Protein AF-A0A5B7I322-F1 (afdb_monomer_lite)

Sequence (84 aa):
MKEILLGDKLPTKRTLSILWNLKEDELAVQVQIPKKPEKKRDLLSMISSIYDTLGFLAPSVIEGEVILQVECRHRTRWDEKMRD

InterPro domains:
  IPR008042 Retrotransposon Pao-like, RNAseH-like domain [PF05380] (40-83)

Organism: Portunus trituberculatus (NCBI:txid210409)

Secondary structure (DSSP, 8-state):
-------SS-----BTTEEEETTTTEEEE-----S---BHHHHHHHHHHS--SSSTTHHHHHHHHHHHHHHHHTT--TTSBPP-

Foldseek 3Di:
DDDPPPPDDDPQPDDQQWTQDPVVRDIDGDADAPPDDFFLQNLVVRLVSPRDPPCPCVVVSVVSVVQNVVCVVVVGDRPHGRDD

Radius of gyration: 16.25 Å; chains: 1; bounding box: 34×24×42 Å

pLDDT: mean 75.1, std 17.28, range [32.34, 93.75]

Structure (mmCIF, N/CA/C/O backbone):
data_AF-A0A5B7I322-F1
#
_entry.id   AF-A0A5B7I322-F1
#
loop_
_atom_site.group_PDB
_atom_site.id
_atom_site.type_symbol
_atom_site.label_atom_id
_atom_site.label_alt_id
_atom_site.label_comp_id
_atom_site.label_asym_id
_atom_site.label_entity_id
_atom_site.label_seq_id
_atom_site.pdbx_PDB_ins_code
_atom_site.Cartn_x
_atom_site.Cartn_y
_atom_site.Cartn_z
_atom_site.occupancy
_atom_site.B_iso_or_equiv
_atom_site.auth_seq_id
_atom_site.auth_comp_id
_atom_site.auth_asym_id
_atom_site.auth_atom_id
_atom_site.pdbx_PDB_model_num
ATOM 1 N N . MET A 1 1 ? 8.602 15.235 13.999 1.00 35.50 1 MET A N 1
ATOM 2 C CA . MET A 1 1 ? 8.133 14.675 15.287 1.00 35.50 1 MET A CA 1
ATOM 3 C C . MET A 1 1 ? 7.233 15.729 15.917 1.00 35.50 1 MET A C 1
ATOM 5 O O . MET A 1 1 ? 7.734 16.830 16.090 1.00 35.50 1 MET A O 1
ATOM 9 N N . LYS A 1 2 ? 5.967 15.375 16.224 1.00 35.81 2 LYS A N 1
ATOM 10 C CA . LYS A 1 2 ? 4.856 16.239 16.704 1.00 35.81 2 LYS A CA 1
ATOM 11 C C . LYS A 1 2 ? 4.428 17.265 15.636 1.00 35.81 2 LYS A C 1
ATOM 13 O O . LYS A 1 2 ? 5.269 17.915 15.050 1.00 35.81 2 LYS A O 1
ATOM 18 N N . GLU A 1 3 ? 3.175 17.314 15.208 1.00 32.34 3 GLU A N 1
ATOM 19 C CA . GLU A 1 3 ? 2.039 17.684 16.042 1.00 32.34 3 GLU A CA 1
ATOM 20 C C . GLU A 1 3 ? 0.848 16.745 15.879 1.00 32.34 3 GLU A C 1
ATOM 22 O O . GLU A 1 3 ? 0.330 16.486 14.796 1.00 32.34 3 GLU A O 1
ATOM 27 N N . ILE A 1 4 ? 0.431 16.244 17.032 1.00 39.94 4 ILE A N 1
ATOM 28 C CA . ILE A 1 4 ? -0.825 15.565 17.271 1.00 39.94 4 ILE A CA 1
ATOM 29 C C . ILE A 1 4 ? -1.724 16.705 17.752 1.00 39.94 4 ILE A C 1
ATOM 31 O O . ILE A 1 4 ? -1.702 17.029 18.939 1.00 39.94 4 ILE A O 1
ATOM 35 N N . LEU A 1 5 ? -2.418 17.399 16.845 1.00 37.34 5 LEU A N 1
ATOM 36 C CA . LEU A 1 5 ? -3.456 18.338 17.268 1.00 37.34 5 LEU A CA 1
ATOM 37 C C . LEU A 1 5 ? -4.693 17.524 17.615 1.00 37.34 5 LEU A C 1
ATOM 39 O O . LEU A 1 5 ? -5.564 17.238 16.798 1.00 37.34 5 LEU A O 1
ATOM 43 N N . LEU A 1 6 ? -4.653 17.088 18.869 1.00 40.06 6 LEU A N 1
ATOM 44 C CA . LEU A 1 6 ? -5.735 16.550 19.658 1.00 40.06 6 LEU A CA 1
ATOM 45 C C . LEU A 1 6 ? -6.827 17.628 19.736 1.00 40.06 6 LEU A C 1
ATOM 47 O O . LEU A 1 6 ? -6.821 18.470 20.628 1.00 40.06 6 LEU A O 1
ATOM 51 N N . GLY A 1 7 ? -7.727 17.628 18.753 1.00 35.53 7 GLY A N 1
ATOM 52 C CA . GLY A 1 7 ? -9.035 18.246 18.905 1.00 35.53 7 GLY A CA 1
ATOM 53 C C . GLY A 1 7 ? -9.753 17.539 20.051 1.00 35.53 7 GLY A C 1
ATOM 54 O O . GLY A 1 7 ? -9.847 16.312 20.074 1.00 35.53 7 GLY A O 1
ATOM 55 N N . ASP A 1 8 ? -10.163 18.321 21.038 1.00 40.16 8 ASP A N 1
ATOM 56 C CA . ASP A 1 8 ? -10.748 17.868 22.288 1.00 40.16 8 ASP A CA 1
ATOM 57 C C . ASP A 1 8 ? -11.863 16.818 22.109 1.00 40.16 8 ASP A C 1
ATOM 59 O O . ASP A 1 8 ? -12.831 17.029 21.380 1.00 40.16 8 ASP A O 1
ATOM 63 N N . LYS A 1 9 ? -11.762 15.751 22.920 1.00 45.12 9 LYS A N 1
ATOM 64 C CA . LYS A 1 9 ? -12.787 14.738 23.259 1.00 45.12 9 LYS A CA 1
ATOM 65 C C . LYS A 1 9 ? -12.979 13.570 22.282 1.00 45.12 9 LYS A C 1
ATOM 67 O O . LYS A 1 9 ? -13.927 13.545 21.510 1.00 45.12 9 LYS A O 1
ATOM 72 N N . LEU A 1 10 ? -12.159 12.531 22.467 1.00 45.03 10 LEU A N 1
ATOM 73 C CA . LEU A 1 10 ? -12.503 11.107 22.700 1.00 45.03 10 LEU A CA 1
ATOM 74 C C . LEU A 1 10 ? -11.237 10.263 22.448 1.00 45.03 10 LEU A C 1
ATOM 76 O O . LEU A 1 10 ? -10.384 10.678 21.665 1.00 45.03 10 LEU A O 1
ATOM 80 N N . PRO A 1 11 ? -11.051 9.100 23.100 1.00 46.78 11 PRO A N 1
ATOM 81 C CA . PRO A 1 11 ? -9.881 8.267 22.858 1.00 46.78 11 PRO A CA 1
ATOM 82 C C . PRO A 1 11 ? -10.006 7.655 21.462 1.00 46.78 11 PRO A C 1
ATOM 84 O O . PRO A 1 11 ? -10.632 6.611 21.291 1.00 46.78 11 PRO A O 1
ATOM 87 N N . THR A 1 12 ? -9.430 8.299 20.448 1.00 50.62 12 THR A N 1
ATOM 88 C CA . THR A 1 12 ? -9.342 7.734 19.102 1.00 50.62 12 THR A CA 1
ATOM 89 C C . THR A 1 12 ? -8.402 6.530 19.176 1.00 50.62 12 THR A C 1
ATOM 91 O O . THR A 1 12 ? -7.182 6.649 19.058 1.00 50.62 12 THR A O 1
ATOM 94 N N . LYS A 1 13 ? -8.951 5.346 19.469 1.00 51.31 13 LYS A N 1
ATOM 95 C CA . LYS A 1 13 ? -8.200 4.091 19.444 1.00 51.31 13 LYS A CA 1
ATOM 96 C C . LYS A 1 13 ? -7.799 3.826 17.998 1.00 51.31 13 LYS A C 1
ATOM 98 O O . LYS A 1 13 ? -8.590 3.330 17.207 1.00 51.31 13 LYS A O 1
ATOM 103 N N . ARG A 1 14 ? -6.556 4.159 17.657 1.00 53.69 14 ARG A N 1
ATOM 104 C CA . ARG A 1 14 ? -5.962 3.818 16.365 1.00 53.69 14 ARG A CA 1
ATOM 105 C C . ARG A 1 14 ? -5.758 2.308 16.318 1.00 53.69 14 ARG A C 1
ATOM 107 O O . ARG A 1 14 ? -4.912 1.783 17.036 1.00 53.69 14 ARG A O 1
ATOM 114 N N . THR A 1 15 ? -6.529 1.614 15.493 1.00 57.38 15 THR A N 1
ATOM 115 C CA . THR A 1 15 ? -6.337 0.183 15.229 1.00 57.38 15 THR A CA 1
ATOM 116 C C . THR A 1 15 ? -6.250 0.010 13.719 1.00 57.38 15 THR A C 1
ATOM 118 O O . THR A 1 15 ? -7.162 0.402 13.003 1.00 57.38 15 THR A O 1
ATOM 121 N N . LEU A 1 16 ? -5.119 -0.516 13.234 1.00 61.44 16 LEU A N 1
ATOM 122 C CA . LEU A 1 16 ? -4.914 -0.879 11.822 1.00 61.44 16 LEU A CA 1
ATOM 123 C C . LEU A 1 16 ? -5.137 0.270 10.811 1.00 61.44 16 LEU A C 1
ATOM 125 O O . LEU A 1 16 ? -5.701 0.055 9.750 1.00 61.44 16 LEU A O 1
ATOM 129 N N . SER A 1 17 ? -4.683 1.488 11.133 1.00 61.91 17 SER A N 1
ATOM 130 C CA . SER A 1 17 ? -4.780 2.700 10.283 1.00 61.91 17 SER A CA 1
ATOM 131 C C . SER A 1 17 ? -6.174 3.313 10.104 1.00 61.91 17 SER A C 1
ATOM 133 O O . SER A 1 17 ? -6.278 4.391 9.519 1.00 61.91 17 SER A O 1
ATOM 135 N N . ILE A 1 18 ? -7.207 2.719 10.699 1.00 68.88 18 ILE A N 1
ATOM 136 C CA . ILE A 1 18 ? -8.556 3.282 10.751 1.00 68.88 18 ILE A CA 1
ATOM 137 C C . ILE A 1 18 ? -8.730 4.027 12.083 1.00 68.88 18 ILE A C 1
ATOM 139 O O . ILE A 1 18 ? -8.354 3.549 13.160 1.00 68.88 18 ILE A O 1
ATOM 143 N N . LEU A 1 19 ? -9.254 5.243 11.998 1.00 75.94 19 LEU A N 1
ATOM 144 C CA . LEU A 1 19 ? -9.675 6.078 13.112 1.00 75.94 19 LEU A CA 1
ATOM 145 C C . LEU A 1 19 ? -11.188 5.942 13.233 1.00 75.94 19 LEU A C 1
ATOM 147 O O . LEU A 1 19 ? -11.902 6.131 12.256 1.00 75.94 19 LEU A O 1
ATOM 151 N N . TRP A 1 20 ? -11.681 5.638 14.426 1.00 76.12 20 TRP A N 1
ATOM 152 C CA . TRP A 1 20 ? -13.115 5.664 14.686 1.00 76.12 20 TRP A CA 1
ATOM 153 C C . TRP A 1 20 ? -13.461 6.922 15.472 1.00 76.12 20 TRP A C 1
ATOM 155 O O . TRP A 1 20 ? -13.016 7.105 16.611 1.00 76.12 20 TRP A O 1
ATOM 165 N N . ASN A 1 21 ? -14.232 7.804 14.848 1.00 73.56 21 ASN A N 1
ATOM 166 C CA . ASN A 1 21 ? -14.828 8.953 15.498 1.00 73.56 21 ASN A CA 1
ATOM 167 C C . ASN A 1 21 ? -16.134 8.522 16.175 1.00 73.56 21 ASN A C 1
ATOM 169 O O . ASN A 1 21 ? -17.200 8.551 15.571 1.00 73.56 21 ASN A O 1
ATOM 173 N N . LEU A 1 22 ? -16.046 8.150 17.454 1.00 74.12 22 LEU A N 1
ATOM 174 C CA . LEU A 1 22 ? -17.195 7.719 18.261 1.00 74.12 22 LEU A CA 1
ATOM 175 C C . LEU A 1 22 ? -18.285 8.793 18.419 1.00 74.12 22 LEU A C 1
ATOM 177 O O . LEU A 1 22 ? -19.400 8.463 18.806 1.00 74.12 22 LEU A O 1
ATOM 181 N N . LYS A 1 23 ? -17.965 10.073 18.188 1.00 78.88 23 LYS A N 1
ATOM 182 C CA . LYS A 1 23 ? -18.924 11.172 18.349 1.00 78.88 23 LYS A CA 1
ATOM 183 C C . LYS A 1 23 ? -19.895 11.262 17.177 1.00 78.88 23 LYS A C 1
ATOM 185 O O . LYS A 1 23 ? -21.070 11.524 17.396 1.00 78.88 23 LYS A O 1
ATOM 190 N N . GLU A 1 24 ? -19.380 11.058 15.971 1.00 80.81 24 GLU A N 1
ATOM 191 C CA . GLU A 1 24 ? -20.135 11.173 14.716 1.00 80.81 24 GLU A CA 1
ATOM 192 C C . GLU A 1 24 ? -20.441 9.796 14.096 1.00 80.81 24 GLU A C 1
ATOM 194 O O . GLU A 1 24 ? -21.073 9.716 13.052 1.00 80.81 24 GLU A O 1
ATOM 199 N N . ASP A 1 25 ? -20.003 8.713 14.748 1.00 81.25 25 ASP A N 1
ATOM 200 C CA . ASP A 1 25 ? -20.070 7.329 14.260 1.00 81.25 25 ASP A CA 1
ATOM 201 C C . ASP A 1 25 ? -19.416 7.131 12.879 1.00 81.25 25 ASP A C 1
ATOM 203 O O . ASP A 1 25 ? -19.903 6.413 12.008 1.00 81.25 25 ASP A O 1
ATOM 207 N N . GLU A 1 26 ? -18.269 7.782 12.674 1.00 79.38 26 GLU A N 1
ATOM 208 C CA . GLU A 1 26 ? -17.557 7.773 11.395 1.00 79.38 26 GLU A CA 1
ATOM 209 C C . GLU A 1 26 ? -16.251 6.983 11.469 1.00 79.38 26 GLU A C 1
ATOM 211 O O . GLU A 1 26 ? -15.450 7.131 12.401 1.00 79.38 26 GLU A O 1
ATOM 216 N N . LEU A 1 27 ? -15.993 6.189 10.430 1.00 75.12 27 LEU A N 1
ATOM 217 C CA . LEU A 1 27 ? -14.678 5.616 10.169 1.00 75.12 27 LEU A CA 1
ATOM 218 C C . LEU A 1 27 ? -13.891 6.570 9.271 1.00 75.12 27 LEU A C 1
ATOM 220 O O . LEU A 1 27 ? -14.292 6.863 8.148 1.00 75.12 27 LEU A O 1
ATOM 224 N N . ALA A 1 28 ? -12.745 7.029 9.757 1.00 74.00 28 ALA A N 1
ATOM 225 C CA . ALA A 1 28 ? -11.830 7.887 9.027 1.00 74.00 28 ALA A CA 1
ATOM 226 C C . ALA A 1 28 ? -10.508 7.160 8.779 1.00 74.00 28 ALA A C 1
ATOM 228 O O . ALA A 1 28 ? -10.003 6.438 9.638 1.00 74.00 28 ALA A O 1
ATOM 229 N N . VAL A 1 29 ? -9.901 7.386 7.618 1.00 72.69 29 VAL A N 1
ATOM 230 C CA . VAL A 1 29 ? -8.555 6.891 7.316 1.00 72.69 29 VAL A CA 1
ATOM 231 C C . VAL A 1 29 ? -7.664 8.080 7.009 1.00 72.69 29 VAL A C 1
ATOM 233 O O . VAL A 1 29 ? -7.985 8.917 6.169 1.00 72.69 29 VAL A O 1
ATOM 236 N N . GLN A 1 30 ? -6.535 8.165 7.710 1.00 72.44 30 GLN A N 1
ATOM 237 C CA . GLN A 1 30 ? -5.547 9.205 7.466 1.00 72.44 30 GLN A CA 1
ATOM 238 C C . GLN A 1 30 ? -4.442 8.649 6.572 1.00 72.44 30 GLN A C 1
ATOM 240 O O . GLN A 1 30 ? -3.567 7.918 7.036 1.00 72.44 30 GLN A O 1
ATOM 245 N N . VAL A 1 31 ? -4.474 9.026 5.295 1.00 70.69 31 VAL A N 1
ATOM 246 C CA . VAL A 1 31 ? -3.451 8.656 4.312 1.00 70.69 31 VAL A CA 1
ATOM 247 C C . VAL A 1 31 ? -2.600 9.880 3.990 1.00 70.69 31 VAL A C 1
ATOM 249 O O . VAL A 1 31 ? -3.123 10.959 3.719 1.00 70.69 31 VAL A O 1
ATOM 252 N N . GLN A 1 32 ? -1.277 9.722 4.010 1.00 70.25 32 GLN A N 1
ATOM 253 C CA . GLN A 1 32 ? -0.354 10.729 3.489 1.00 70.25 32 GLN A CA 1
ATOM 254 C C . GLN A 1 32 ? 0.024 10.351 2.058 1.00 70.25 32 GLN A C 1
ATOM 256 O O . GLN A 1 32 ? 0.882 9.499 1.842 1.00 70.25 32 GLN A O 1
ATOM 261 N N . ILE A 1 33 ? -0.636 10.976 1.084 1.00 69.00 33 ILE A N 1
ATOM 262 C CA . ILE A 1 33 ? -0.385 10.730 -0.338 1.00 69.00 33 ILE A CA 1
ATOM 263 C C . ILE A 1 33 ? 0.688 11.725 -0.821 1.00 69.00 33 ILE A C 1
ATOM 265 O O . ILE A 1 33 ? 0.462 12.938 -0.749 1.00 69.00 33 ILE A O 1
ATOM 269 N N . PRO A 1 34 ? 1.870 11.272 -1.283 1.00 68.44 34 PRO A N 1
ATOM 270 C CA . PRO A 1 34 ? 2.864 12.158 -1.882 1.00 68.44 34 PRO A CA 1
ATOM 271 C C . PRO A 1 34 ? 2.320 12.815 -3.162 1.00 68.44 34 PRO A C 1
ATOM 273 O O . PRO A 1 34 ? 1.534 12.219 -3.891 1.00 68.44 34 PRO A O 1
ATOM 276 N N . LYS A 1 35 ? 2.765 14.049 -3.456 1.00 72.62 35 LYS A N 1
ATOM 277 C CA . LYS A 1 35 ? 2.211 14.906 -4.530 1.00 72.62 35 LYS A CA 1
ATOM 278 C C . LYS A 1 35 ? 2.191 14.273 -5.930 1.00 72.62 35 LYS A C 1
ATOM 280 O O . LYS A 1 35 ? 1.359 14.677 -6.734 1.00 72.62 35 LYS A O 1
ATOM 285 N N . LYS A 1 36 ? 3.098 13.335 -6.225 1.00 80.62 36 LYS A N 1
ATOM 286 C CA . LYS A 1 36 ? 3.120 12.495 -7.434 1.00 80.62 36 LYS A CA 1
ATOM 287 C C . LYS A 1 36 ? 4.211 11.428 -7.250 1.00 80.62 36 LYS A C 1
ATOM 289 O O . LYS A 1 36 ? 5.356 11.817 -7.023 1.00 80.62 36 LYS A O 1
ATOM 294 N N . PRO A 1 37 ? 3.916 10.119 -7.304 1.00 83.75 37 PRO A N 1
ATOM 295 C CA . PRO A 1 37 ? 4.970 9.110 -7.333 1.00 83.75 37 PRO A CA 1
ATOM 296 C C . PRO A 1 37 ? 5.685 9.163 -8.690 1.00 83.75 37 PRO A C 1
ATOM 298 O O . PRO A 1 37 ? 5.044 9.064 -9.732 1.00 83.75 37 PRO A O 1
ATOM 301 N N . GLU A 1 38 ? 7.007 9.344 -8.686 1.00 88.19 38 GLU A N 1
ATOM 302 C CA . GLU A 1 38 ? 7.806 9.369 -9.923 1.00 88.19 38 GLU A CA 1
ATOM 303 C C . GLU A 1 38 ? 8.423 8.009 -10.249 1.00 88.19 38 GLU A C 1
AT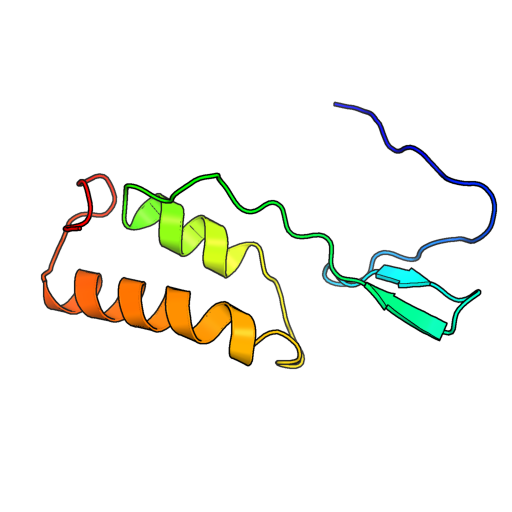OM 305 O O . GLU A 1 38 ? 8.768 7.744 -11.398 1.00 88.19 38 GLU A O 1
ATOM 310 N N . LYS A 1 39 ? 8.587 7.154 -9.236 1.00 91.12 39 LYS A N 1
ATOM 311 C CA . LYS A 1 39 ? 9.244 5.852 -9.344 1.00 91.12 39 LYS A CA 1
ATOM 312 C C . LYS A 1 39 ? 8.302 4.741 -8.925 1.00 91.12 39 LYS A C 1
ATOM 314 O O . LYS A 1 39 ? 7.439 4.912 -8.060 1.00 91.12 39 LYS A O 1
ATOM 319 N N . LYS A 1 40 ? 8.570 3.539 -9.433 1.00 91.25 40 LYS A N 1
ATOM 320 C CA . LYS A 1 40 ? 7.852 2.323 -9.040 1.00 91.25 40 LYS A CA 1
ATOM 321 C C . LYS A 1 40 ? 7.878 2.058 -7.539 1.00 91.25 40 LYS A C 1
ATOM 323 O O . LYS A 1 40 ? 6.867 1.648 -6.970 1.00 91.25 40 LYS A O 1
ATOM 328 N N . ARG A 1 41 ? 9.013 2.328 -6.891 1.00 91.81 41 ARG A N 1
ATOM 329 C CA . ARG A 1 41 ? 9.147 2.253 -5.432 1.00 91.81 41 ARG A CA 1
ATOM 330 C C . ARG A 1 41 ? 8.200 3.215 -4.716 1.00 91.81 41 ARG A C 1
ATOM 332 O O . ARG A 1 41 ? 7.575 2.818 -3.736 1.00 91.81 41 ARG A O 1
ATOM 339 N N . ASP A 1 42 ? 8.090 4.443 -5.205 1.00 90.00 42 ASP A N 1
ATOM 340 C CA . ASP A 1 42 ? 7.290 5.488 -4.567 1.00 90.00 42 ASP A CA 1
ATOM 341 C C . ASP A 1 42 ? 5.798 5.169 -4.683 1.00 90.00 42 ASP A C 1
ATOM 343 O O . ASP A 1 42 ? 5.071 5.269 -3.697 1.00 90.00 42 ASP A O 1
ATOM 347 N N . LEU A 1 43 ? 5.359 4.692 -5.855 1.00 89.75 43 LEU A N 1
ATOM 348 C CA . LEU A 1 43 ? 3.981 4.250 -6.071 1.00 89.75 43 LEU A CA 1
ATOM 349 C C . LEU A 1 43 ? 3.618 3.061 -5.173 1.00 89.75 43 LEU A C 1
ATOM 351 O O . LEU A 1 43 ? 2.576 3.076 -4.525 1.00 89.75 43 LEU A O 1
ATOM 355 N N . LEU A 1 44 ? 4.486 2.046 -5.093 1.00 89.56 44 LEU A N 1
ATOM 356 C CA . LEU A 1 44 ? 4.253 0.895 -4.217 1.00 89.56 44 LEU A CA 1
ATOM 357 C C . LEU A 1 44 ? 4.203 1.311 -2.743 1.00 89.56 44 LEU A C 1
ATOM 359 O O . LEU A 1 44 ? 3.347 0.830 -2.004 1.00 89.56 44 LEU A O 1
ATOM 363 N N . SER A 1 45 ? 5.107 2.195 -2.316 1.00 88.50 45 SER A N 1
ATOM 364 C CA . SER A 1 45 ? 5.123 2.737 -0.954 1.00 88.50 45 SER A CA 1
ATOM 365 C C . SER A 1 45 ? 3.818 3.471 -0.639 1.00 88.50 45 SER A C 1
ATOM 367 O O . SER A 1 45 ? 3.215 3.250 0.410 1.00 88.50 45 SER A O 1
ATOM 369 N N . MET A 1 46 ? 3.332 4.278 -1.586 1.00 87.00 46 MET A N 1
ATOM 370 C CA . MET A 1 46 ? 2.063 4.995 -1.478 1.00 87.00 46 MET A CA 1
ATOM 371 C C . MET A 1 46 ? 0.873 4.040 -1.346 1.00 87.00 46 MET A C 1
ATOM 373 O O . MET A 1 46 ? 0.095 4.183 -0.407 1.00 87.00 46 MET A O 1
ATOM 377 N N . ILE A 1 47 ? 0.764 3.037 -2.222 1.00 86.94 47 ILE A N 1
ATOM 378 C CA . ILE A 1 47 ? -0.296 2.016 -2.166 1.00 86.94 47 ILE A CA 1
ATOM 379 C C . ILE A 1 47 ? -0.242 1.255 -0.838 1.00 86.94 47 ILE A C 1
ATOM 381 O O . ILE A 1 47 ? -1.243 1.142 -0.142 1.00 86.94 47 ILE A O 1
ATOM 385 N N . SER A 1 48 ? 0.950 0.809 -0.437 1.00 84.25 48 SER A N 1
ATOM 386 C CA . SER A 1 48 ? 1.147 0.013 0.783 1.00 84.25 48 SER A CA 1
ATOM 387 C C . SER A 1 48 ? 0.916 0.810 2.070 1.00 84.25 48 SER A C 1
ATOM 389 O O . SER A 1 48 ? 0.693 0.220 3.1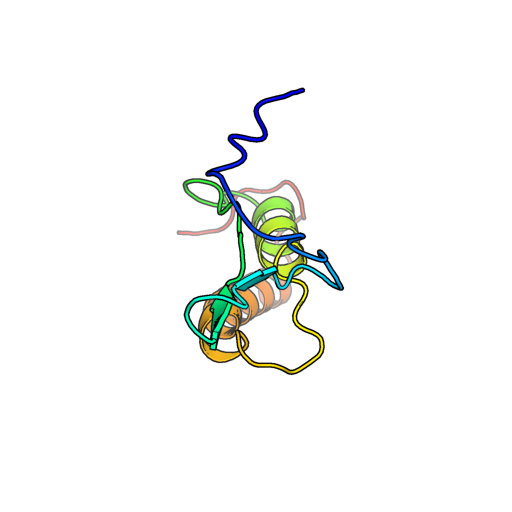26 1.00 84.25 48 SER A O 1
ATOM 391 N N . SER A 1 49 ? 0.979 2.146 2.012 1.00 80.25 49 SER A N 1
ATOM 392 C CA . SER A 1 49 ? 0.642 3.006 3.153 1.00 80.25 49 SER A CA 1
ATOM 393 C C . SER A 1 49 ? -0.846 2.942 3.513 1.00 80.25 49 SER A C 1
ATOM 395 O O . SER A 1 49 ? -1.221 3.186 4.663 1.00 80.25 49 SER A O 1
ATOM 397 N N . ILE A 1 50 ? -1.684 2.571 2.543 1.00 78.62 50 ILE A N 1
ATOM 398 C CA . ILE A 1 50 ? -3.120 2.387 2.701 1.00 78.62 50 ILE A CA 1
ATOM 399 C C . ILE A 1 50 ? -3.337 0.953 3.182 1.00 78.62 50 ILE A C 1
ATOM 401 O O . ILE A 1 50 ? -3.591 0.033 2.412 1.00 78.62 50 ILE A O 1
ATOM 405 N N . TYR A 1 51 ? -3.159 0.749 4.485 1.00 69.44 51 TYR A N 1
ATOM 406 C CA . TYR A 1 51 ? -3.402 -0.549 5.102 1.00 69.44 51 TYR A CA 1
ATOM 407 C C . TYR A 1 51 ? -4.908 -0.749 5.280 1.00 69.44 51 TYR A C 1
ATOM 409 O O . TYR A 1 51 ? -5.508 -0.167 6.182 1.00 69.44 51 TYR A O 1
ATOM 417 N N . ASP A 1 52 ? -5.513 -1.549 4.407 1.00 72.88 52 ASP A N 1
ATOM 418 C CA . ASP A 1 52 ? -6.949 -1.806 4.403 1.00 72.88 52 ASP A CA 1
ATOM 419 C C . ASP A 1 52 ? -7.232 -3.307 4.496 1.00 72.88 52 ASP A C 1
ATOM 421 O O . ASP A 1 52 ? -7.261 -4.035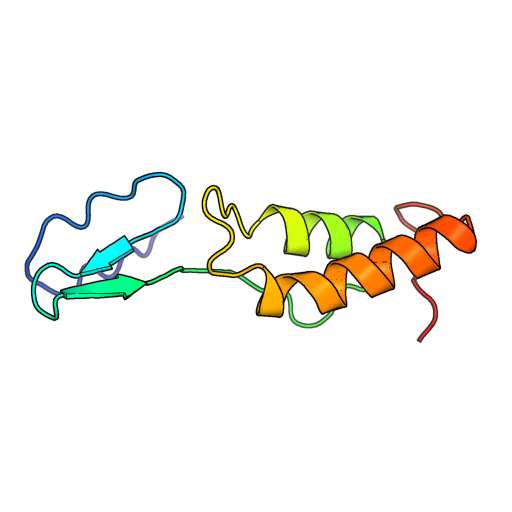 3.507 1.00 72.88 52 ASP A O 1
ATOM 425 N N . THR A 1 53 ? -7.435 -3.787 5.720 1.00 68.06 53 THR A N 1
ATOM 426 C CA . THR A 1 53 ? -7.707 -5.206 5.980 1.00 68.06 53 THR A CA 1
ATOM 427 C C . THR A 1 53 ? -9.085 -5.660 5.507 1.00 68.06 53 THR A C 1
ATOM 429 O O . THR A 1 53 ? -9.320 -6.863 5.431 1.00 68.06 53 THR A O 1
ATOM 432 N N . LEU A 1 54 ? -10.009 -4.727 5.254 1.00 73.88 54 LEU A N 1
ATOM 433 C CA . LEU A 1 54 ? -11.414 -5.023 4.952 1.00 73.88 54 LEU A CA 1
ATOM 434 C C . LEU A 1 54 ? -11.814 -4.657 3.516 1.00 73.88 54 LEU A C 1
ATOM 436 O O . LEU A 1 54 ? -12.907 -5.017 3.087 1.00 73.88 54 LEU A O 1
ATOM 440 N N . GLY A 1 55 ? -10.939 -3.995 2.760 1.00 77.38 55 GLY A N 1
ATOM 441 C CA . GLY A 1 55 ? -11.189 -3.616 1.371 1.00 77.38 55 GLY A CA 1
ATOM 442 C C . GLY A 1 55 ? -12.077 -2.376 1.205 1.00 77.38 55 GLY A C 1
ATOM 443 O O . GLY A 1 55 ? -12.533 -2.113 0.093 1.00 77.38 55 GLY A O 1
ATOM 444 N N . PHE A 1 56 ? -12.329 -1.600 2.267 1.00 77.88 56 PHE A N 1
ATOM 445 C CA . PHE A 1 56 ? -13.125 -0.366 2.202 1.00 77.88 56 PHE A CA 1
ATOM 446 C C . PHE A 1 56 ? -12.557 0.689 1.243 1.00 77.88 56 PHE A C 1
ATOM 448 O O . PHE A 1 56 ? -13.306 1.450 0.638 1.00 77.88 56 PHE A O 1
ATOM 455 N N . LEU A 1 57 ? -11.237 0.733 1.101 1.00 80.62 57 LEU A N 1
ATOM 456 C CA . LEU A 1 57 ? -10.491 1.657 0.255 1.00 80.62 57 LEU A CA 1
ATOM 457 C C . LEU A 1 57 ? -10.035 1.015 -1.056 1.00 80.62 57 LEU A C 1
ATOM 459 O O . LEU A 1 57 ? -9.400 1.692 -1.864 1.00 80.62 57 LEU A O 1
ATOM 463 N N . ALA A 1 58 ? -10.378 -0.253 -1.311 1.00 84.50 58 ALA A N 1
ATOM 464 C CA . ALA A 1 58 ? -10.003 -0.947 -2.541 1.00 84.50 58 ALA A CA 1
ATOM 465 C C . ALA A 1 58 ? -10.345 -0.150 -3.820 1.00 84.50 58 ALA A C 1
ATOM 467 O O . ALA A 1 58 ? -9.464 -0.033 -4.674 1.00 84.50 58 ALA A O 1
ATOM 468 N N . PRO A 1 59 ? -11.530 0.492 -3.960 1.00 84.94 59 PRO A N 1
ATOM 469 C CA . PRO A 1 59 ? -11.835 1.304 -5.142 1.00 84.94 59 PRO A CA 1
ATOM 470 C C . PRO A 1 59 ? -10.900 2.506 -5.328 1.00 84.94 59 PRO A C 1
ATOM 472 O O . PRO A 1 59 ? -10.680 2.937 -6.453 1.00 84.94 59 PRO A O 1
ATOM 475 N N . SER A 1 60 ? -10.341 3.047 -4.244 1.00 82.19 60 SER A N 1
ATOM 476 C CA . SER A 1 60 ? -9.395 4.168 -4.291 1.00 82.19 60 SER A CA 1
ATOM 477 C C . SER A 1 60 ? -7.956 3.716 -4.554 1.00 82.19 60 SER A C 1
ATOM 479 O O . SER A 1 60 ? -7.153 4.488 -5.069 1.00 82.19 60 SER A O 1
ATOM 481 N N . VAL A 1 61 ? -7.616 2.476 -4.196 1.00 85.00 61 VAL A N 1
ATOM 482 C CA . VAL A 1 61 ? -6.263 1.915 -4.339 1.00 85.00 61 VAL A CA 1
ATOM 483 C C . VAL A 1 61 ? -6.058 1.242 -5.701 1.00 85.00 61 VAL A C 1
ATOM 485 O O . VAL A 1 61 ? -4.939 1.235 -6.221 1.00 85.00 61 VAL A O 1
ATOM 488 N N . ILE A 1 62 ? -7.132 0.733 -6.313 1.00 89.38 62 ILE A N 1
ATOM 489 C CA . ILE A 1 62 ? -7.068 -0.078 -7.536 1.00 89.38 62 ILE A CA 1
ATOM 490 C C . ILE A 1 62 ? -6.395 0.646 -8.708 1.00 89.38 62 ILE A C 1
ATOM 492 O O . ILE A 1 62 ? -5.640 0.027 -9.454 1.00 89.38 62 ILE A O 1
ATOM 496 N N . GLU A 1 63 ? -6.593 1.959 -8.852 1.00 88.19 63 GLU A N 1
ATOM 497 C CA . GLU A 1 63 ? -5.941 2.745 -9.907 1.00 88.19 63 GLU A CA 1
ATOM 498 C C . GLU A 1 63 ? -4.414 2.724 -9.762 1.00 88.19 63 GLU A C 1
ATOM 500 O O . GLU A 1 63 ? -3.689 2.495 -10.733 1.00 88.19 63 GLU A O 1
ATOM 505 N N . GLY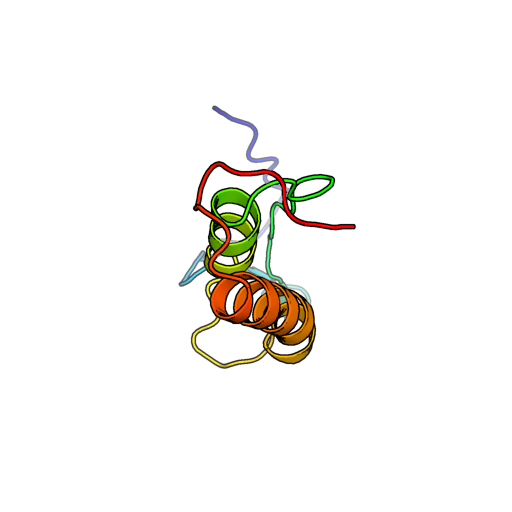 A 1 64 ? -3.914 2.879 -8.532 1.00 89.12 64 GLY A N 1
ATOM 506 C CA . GLY A 1 64 ? -2.488 2.782 -8.238 1.00 89.12 64 GLY A CA 1
ATOM 507 C C . GLY A 1 64 ? -1.940 1.384 -8.523 1.00 89.12 64 GLY A C 1
ATOM 508 O O . GLY A 1 64 ? -0.865 1.245 -9.111 1.00 89.12 64 GLY A O 1
ATOM 509 N N . GLU A 1 65 ? -2.680 0.338 -8.151 1.00 90.94 65 GLU A N 1
ATOM 510 C CA . GLU A 1 65 ? -2.283 -1.045 -8.425 1.00 90.94 65 GLU A CA 1
ATOM 511 C C . GLU A 1 65 ? -2.215 -1.343 -9.924 1.00 90.94 65 GLU A C 1
ATOM 513 O O . GLU A 1 65 ? -1.279 -2.009 -10.371 1.00 90.94 65 GLU A O 1
ATOM 518 N N . VAL A 1 66 ? -3.149 -0.815 -10.720 1.00 93.12 66 VAL A N 1
ATOM 519 C CA . VAL A 1 66 ? -3.128 -0.946 -12.184 1.00 93.12 66 VAL A CA 1
ATOM 520 C C . VAL A 1 66 ? -1.867 -0.307 -12.766 1.00 93.12 66 VAL A C 1
ATOM 522 O O . VAL A 1 66 ? -1.169 -0.952 -13.552 1.00 93.12 66 VAL A O 1
ATOM 525 N N . ILE A 1 67 ? -1.514 0.912 -12.346 1.00 91.00 67 ILE A N 1
ATOM 526 C CA . ILE A 1 67 ? -0.279 1.581 -12.793 1.00 91.00 67 ILE A CA 1
ATOM 527 C C . ILE A 1 67 ? 0.950 0.753 -12.391 1.00 91.00 67 ILE A C 1
ATOM 529 O O . ILE A 1 67 ? 1.845 0.509 -13.203 1.00 91.00 67 ILE A O 1
ATOM 533 N N . LEU A 1 68 ? 0.981 0.244 -11.156 1.00 91.56 68 LEU A N 1
ATOM 534 C CA . LEU A 1 68 ? 2.074 -0.601 -10.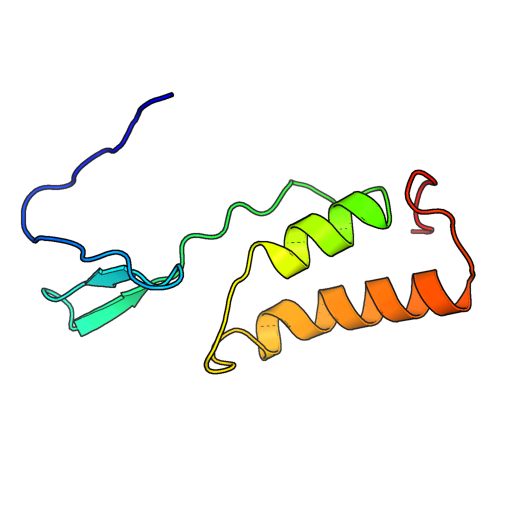683 1.00 91.56 68 LEU A CA 1
ATOM 535 C C . LEU A 1 68 ? 2.208 -1.879 -11.527 1.00 91.56 68 LEU A C 1
ATOM 537 O O . LEU A 1 68 ? 3.327 -2.293 -11.846 1.00 91.56 68 LEU A O 1
ATOM 541 N N . GLN A 1 69 ? 1.088 -2.497 -11.913 1.00 93.44 69 GLN A N 1
ATOM 542 C CA . GLN A 1 69 ? 1.070 -3.671 -12.788 1.00 93.44 69 GLN A CA 1
ATOM 543 C C . GLN A 1 69 ? 1.588 -3.352 -14.194 1.00 93.44 69 GLN A C 1
ATOM 545 O O . GLN A 1 69 ? 2.362 -4.141 -14.743 1.00 93.44 69 GLN A O 1
ATOM 550 N N . VAL A 1 70 ? 1.204 -2.210 -14.768 1.00 93.38 70 VAL A N 1
ATOM 551 C CA . VAL A 1 70 ? 1.702 -1.739 -16.070 1.00 93.38 70 VAL A CA 1
ATOM 552 C C . VAL A 1 70 ? 3.226 -1.593 -16.035 1.00 93.38 70 VAL A C 1
ATOM 554 O O . VAL A 1 70 ? 3.927 -2.207 -16.842 1.00 93.38 70 VAL A O 1
ATOM 557 N N . GLU A 1 71 ? 3.765 -0.919 -15.021 1.00 92.19 71 GLU A N 1
ATOM 558 C CA . GLU A 1 71 ? 5.214 -0.754 -14.848 1.00 92.19 71 GLU A CA 1
ATOM 559 C C . GLU A 1 71 ? 5.942 -2.083 -14.576 1.00 92.19 71 GLU A C 1
ATOM 561 O O . GLU A 1 71 ? 7.085 -2.284 -14.997 1.00 92.19 71 GLU A O 1
ATOM 566 N N . CYS A 1 72 ? 5.284 -3.053 -13.929 1.00 91.62 72 CYS A N 1
ATOM 567 C CA . CYS A 1 72 ? 5.817 -4.414 -13.814 1.00 91.62 72 CYS A CA 1
ATOM 568 C C . CYS A 1 72 ? 5.937 -5.107 -15.176 1.00 91.62 72 CYS A C 1
ATOM 570 O O . CYS A 1 72 ? 6.969 -5.723 -15.449 1.00 91.62 72 CYS A O 1
ATOM 572 N N . ARG A 1 73 ? 4.918 -4.995 -16.037 1.00 93.75 73 ARG A N 1
ATOM 573 C CA . ARG A 1 73 ? 4.933 -5.580 -17.391 1.00 9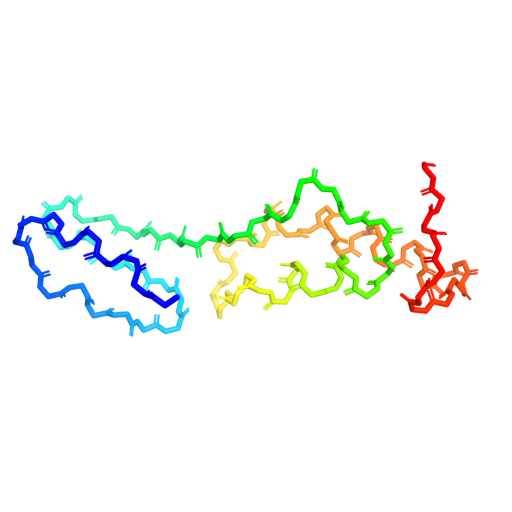3.75 73 ARG A CA 1
ATOM 574 C C . ARG A 1 73 ? 6.003 -4.938 -18.269 1.00 93.75 73 ARG A C 1
ATOM 576 O O . ARG A 1 73 ? 6.640 -5.628 -19.062 1.00 93.75 73 ARG A O 1
ATOM 583 N N . HIS A 1 74 ? 6.253 -3.648 -18.069 1.00 91.25 74 HIS A N 1
ATOM 584 C CA . HIS A 1 74 ? 7.320 -2.907 -18.731 1.00 91.25 74 HIS A CA 1
ATOM 585 C C . HIS A 1 74 ? 8.728 -3.197 -18.206 1.00 91.25 74 HIS A C 1
ATOM 587 O O . HIS A 1 74 ? 9.695 -2.746 -18.816 1.00 91.25 74 HIS A O 1
ATOM 593 N N . ARG A 1 75 ? 8.860 -3.980 -17.126 1.00 90.25 75 ARG A N 1
ATOM 594 C CA . ARG A 1 75 ? 10.139 -4.307 -16.475 1.00 90.25 75 ARG A CA 1
ATOM 595 C C . ARG A 1 75 ? 10.931 -3.069 -16.025 1.00 90.25 75 ARG A C 1
ATOM 597 O O . ARG A 1 75 ? 12.152 -3.150 -15.898 1.00 90.25 75 ARG A O 1
ATOM 604 N N . THR A 1 76 ? 10.239 -1.965 -15.736 1.00 90.31 76 THR A N 1
ATOM 605 C CA . THR A 1 76 ? 10.840 -0.744 -15.186 1.00 90.31 76 THR A CA 1
ATOM 606 C C . THR A 1 76 ? 11.499 -1.057 -13.843 1.00 90.31 76 THR A C 1
ATOM 608 O O . THR A 1 76 ? 10.938 -1.790 -13.010 1.00 90.31 76 THR A O 1
ATOM 611 N N . ARG A 1 77 ? 12.706 -0.527 -13.615 1.00 92.19 77 ARG A N 1
ATOM 612 C CA . ARG A 1 77 ? 13.402 -0.708 -12.334 1.00 92.19 77 ARG A CA 1
ATOM 613 C C . ARG A 1 77 ? 12.700 0.060 -11.211 1.00 92.19 77 ARG A C 1
ATOM 615 O O . ARG A 1 77 ? 11.961 1.009 -11.434 1.00 92.19 77 ARG A O 1
ATOM 622 N N . TRP A 1 78 ? 12.958 -0.347 -9.970 1.00 89.88 78 TRP A N 1
ATOM 623 C CA . TRP A 1 78 ? 12.335 0.251 -8.782 1.00 89.88 78 TRP A CA 1
ATOM 624 C C . TRP A 1 78 ? 12.613 1.746 -8.620 1.00 89.88 78 TRP A C 1
ATOM 626 O O . TRP A 1 78 ? 11.724 2.479 -8.195 1.00 89.88 78 TRP A O 1
ATOM 636 N N . ASP A 1 79 ? 13.833 2.166 -8.954 1.00 91.44 79 ASP A N 1
ATOM 637 C CA . ASP A 1 79 ? 14.331 3.533 -8.770 1.00 91.44 79 ASP A CA 1
ATOM 638 C C . ASP A 1 79 ? 14.355 4.347 -10.076 1.00 91.44 79 ASP A C 1
ATOM 640 O O . ASP A 1 79 ? 14.828 5.483 -10.095 1.00 91.44 79 ASP A O 1
ATOM 644 N N . GLU A 1 80 ? 13.852 3.759 -11.162 1.00 90.69 80 GLU A N 1
ATOM 645 C CA . GLU A 1 80 ? 13.727 4.390 -12.471 1.00 90.69 80 GLU A CA 1
ATOM 646 C C . GLU A 1 80 ? 12.419 5.178 -12.560 1.00 90.69 80 GLU A C 1
ATOM 648 O O . GLU A 1 80 ? 11.413 4.820 -11.937 1.00 90.69 80 GLU A O 1
ATOM 653 N N . LYS A 1 81 ? 12.456 6.277 -13.317 1.00 89.44 81 LYS A N 1
ATOM 654 C CA . LYS A 1 81 ? 11.290 7.127 -13.531 1.00 89.44 81 LYS A CA 1
ATOM 655 C C . LYS A 1 81 ? 10.240 6.353 -14.335 1.00 89.44 81 LYS A C 1
ATOM 657 O O . LYS A 1 81 ? 10.551 5.812 -15.394 1.00 89.44 81 LYS A O 1
ATOM 662 N N . MET A 1 82 ? 9.015 6.314 -13.823 1.00 86.75 82 MET A N 1
ATOM 663 C CA . MET A 1 82 ? 7.860 5.755 -14.524 1.00 86.75 82 MET A CA 1
ATOM 664 C C . MET A 1 82 ? 7.575 6.580 -15.778 1.00 86.75 82 MET A C 1
ATOM 666 O O . MET A 1 82 ? 7.843 7.786 -15.814 1.00 86.75 82 MET A O 1
ATOM 670 N N . ARG A 1 83 ? 7.054 5.931 -16.818 1.00 73.50 83 ARG A N 1
ATOM 671 C CA . ARG A 1 83 ? 6.589 6.658 -18.003 1.00 73.50 83 ARG A CA 1
ATOM 672 C C . ARG A 1 83 ? 5.311 7.426 -17.655 1.00 73.50 83 ARG A C 1
ATOM 674 O O . ARG A 1 83 ? 4.526 6.950 -16.839 1.00 73.50 83 ARG A O 1
ATOM 681 N N . ASP A 1 84 ? 5.177 8.627 -18.219 1.00 62.78 84 ASP A N 1
ATOM 682 C CA . ASP A 1 84 ? 3.979 9.466 -18.068 1.00 62.78 84 ASP A CA 1
ATOM 683 C C . ASP A 1 84 ? 2.756 8.834 -18.755 1.00 62.78 84 ASP A C 1
ATOM 685 O O . ASP A 1 84 ? 2.938 8.186 -19.816 1.00 62.78 84 ASP A O 1
#